Protein AF-A0A3A8LF47-F1 (afdb_monomer_lite)

Sequence (147 aa):
MQLPGGFFIDVGGQPFSDDGSVDEFWMTWSWFFALKALLDGAEDTGAQPWEESHLRLWRHGEVLSLEDRGPSDKPLTPRVEVAFLPFARSLARQGLAFVAWTERVLLALDTREPPVPEALRQEFVTALRLPRDVLEEVAAKVGLEEP

Radius of gyration: 16.71 Å; chains: 1; bounding box: 37×40×48 Å

Foldseek 3Di:
DDDAAADQDDDPNHTPDDPPDHAQNVQLQQVLVQLLCVLVPDQKDWGRRHDQWIWIWGDDPQKIKIFIAGPVRDTPDPIDIDGSLVVLLVSLVVVLVLLVVLVVVLVCQVPDPVHDPVVVSVVSCVSSPHPVVSSQSSCVSSPHDDD

Structure (mmCIF, N/CA/C/O backbone):
data_AF-A0A3A8LF47-F1
#
_entry.id   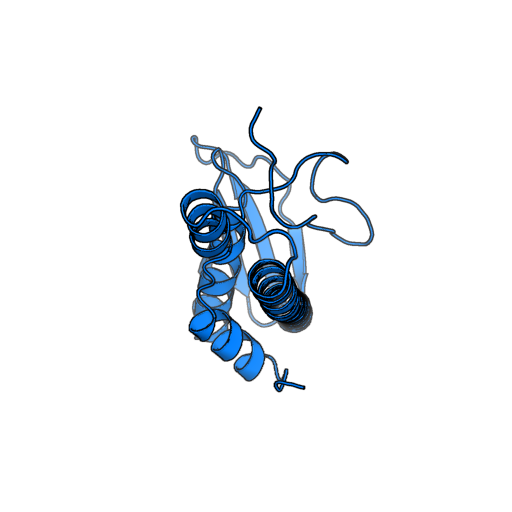AF-A0A3A8LF47-F1
#
loop_
_atom_site.group_PDB
_atom_site.id
_atom_site.type_symbol
_atom_site.label_atom_id
_atom_site.label_alt_id
_atom_site.label_comp_id
_atom_site.label_asym_id
_atom_site.label_entity_id
_atom_site.label_seq_id
_atom_site.pdbx_PDB_ins_code
_atom_site.Cartn_x
_atom_site.Cartn_y
_atom_site.Cartn_z
_atom_site.occupancy
_atom_site.B_iso_or_equiv
_atom_site.auth_seq_id
_atom_site.auth_comp_id
_atom_site.auth_asym_id
_atom_site.auth_atom_id
_atom_site.pdbx_PDB_model_num
ATOM 1 N N . MET A 1 1 ? -2.572 17.874 18.581 1.00 24.38 1 MET A N 1
ATOM 2 C CA . MET A 1 1 ? -1.503 16.863 18.701 1.00 24.38 1 MET A CA 1
ATOM 3 C C . MET A 1 1 ? -2.106 15.573 18.170 1.00 24.38 1 MET A C 1
ATOM 5 O O . MET A 1 1 ? -2.760 14.863 18.920 1.00 24.38 1 MET A O 1
ATOM 9 N N . GLN A 1 2 ? -2.069 15.399 16.848 1.00 24.30 2 GLN A N 1
ATOM 10 C CA . GLN A 1 2 ? -2.560 14.194 16.178 1.00 24.30 2 GLN A CA 1
ATOM 11 C C . GLN A 1 2 ? -1.509 13.103 16.359 1.00 24.30 2 GLN A C 1
ATOM 13 O O . GLN A 1 2 ? -0.320 13.365 16.202 1.00 24.30 2 GLN A O 1
ATOM 18 N N . LEU A 1 3 ? -1.953 11.921 16.771 1.00 21.84 3 LEU A N 1
ATOM 19 C CA . LEU A 1 3 ? -1.122 10.726 16.835 1.00 21.84 3 LEU A CA 1
ATOM 20 C C . LEU A 1 3 ? -0.975 10.222 15.395 1.00 21.84 3 LEU A C 1
ATOM 22 O O . LEU A 1 3 ? -2.004 9.894 14.802 1.00 21.84 3 LEU A O 1
ATOM 26 N N . PRO A 1 4 ? 0.231 10.182 14.810 1.00 32.25 4 PRO A N 1
ATOM 27 C CA . PRO A 1 4 ? 0.387 9.623 13.484 1.00 32.25 4 PRO A CA 1
ATOM 28 C C . PRO A 1 4 ? 0.358 8.096 13.599 1.00 32.25 4 PRO A C 1
ATOM 30 O O . PRO A 1 4 ? 1.018 7.495 14.451 1.00 32.25 4 PRO A O 1
ATOM 33 N N . GLY A 1 5 ? -0.487 7.480 12.783 1.00 26.09 5 GLY A N 1
ATOM 34 C CA . GLY A 1 5 ? -0.598 6.040 12.640 1.00 26.09 5 GLY A CA 1
ATOM 35 C C . GLY A 1 5 ? -0.356 5.683 11.181 1.00 26.09 5 GLY A C 1
ATOM 36 O O . GLY A 1 5 ? -1.051 6.213 10.320 1.00 26.09 5 GLY A O 1
ATOM 37 N N . GLY A 1 6 ? 0.626 4.810 10.948 1.00 41.94 6 GLY A N 1
ATOM 38 C CA . GLY A 1 6 ? 1.179 4.437 9.646 1.00 41.94 6 GLY A CA 1
ATOM 39 C C . GLY A 1 6 ? 2.310 3.420 9.800 1.00 41.94 6 GLY A C 1
ATOM 40 O O . GLY A 1 6 ? 2.501 2.850 10.878 1.00 41.94 6 GLY A O 1
ATOM 41 N N . PHE A 1 7 ? 3.064 3.186 8.726 1.00 42.62 7 PHE A N 1
ATOM 42 C CA . PHE A 1 7 ? 4.187 2.245 8.703 1.00 42.62 7 PHE A CA 1
ATOM 43 C C . PHE A 1 7 ? 5.523 2.978 8.654 1.00 42.62 7 PHE A C 1
ATOM 45 O O . PHE A 1 7 ? 5.659 3.996 7.981 1.00 42.62 7 PHE A O 1
ATOM 52 N N . PHE A 1 8 ? 6.534 2.398 9.297 1.00 52.34 8 PHE A N 1
ATOM 53 C CA . PHE A 1 8 ? 7.921 2.740 9.011 1.00 52.34 8 PHE A CA 1
ATOM 54 C C . PHE A 1 8 ? 8.301 2.089 7.682 1.00 52.34 8 PHE A C 1
ATOM 56 O O . PHE A 1 8 ? 8.278 0.863 7.559 1.00 52.34 8 PHE A O 1
ATOM 63 N N . ILE A 1 9 ? 8.633 2.900 6.682 1.00 45.84 9 ILE A N 1
ATOM 64 C CA . ILE A 1 9 ? 9.217 2.395 5.442 1.00 45.84 9 ILE A CA 1
ATOM 65 C C . ILE A 1 9 ? 10.703 2.168 5.727 1.00 45.84 9 ILE A C 1
ATOM 67 O O . ILE A 1 9 ? 11.410 3.100 6.095 1.00 45.84 9 ILE A O 1
ATOM 71 N N . ASP A 1 10 ? 11.171 0.932 5.580 1.00 48.09 10 ASP A N 1
ATOM 72 C CA . ASP A 1 10 ? 12.585 0.567 5.681 1.00 48.09 10 ASP A CA 1
ATOM 73 C C . ASP A 1 10 ? 13.115 0.184 4.292 1.00 48.09 10 ASP A C 1
ATOM 75 O O . ASP A 1 10 ? 12.496 -0.610 3.573 1.00 48.09 10 ASP A O 1
ATOM 79 N N . VAL A 1 11 ? 14.265 0.748 3.912 1.00 46.28 11 VAL A N 1
ATOM 80 C CA . VAL A 1 11 ? 14.984 0.417 2.678 1.00 46.28 11 VAL A CA 1
ATOM 81 C C . VAL A 1 11 ? 16.380 -0.092 3.036 1.00 46.28 11 VAL A C 1
ATOM 83 O O . VAL A 1 11 ? 17.333 0.670 3.168 1.00 46.28 11 VAL A O 1
ATOM 86 N N . GLY A 1 12 ? 16.518 -1.413 3.169 1.00 42.97 12 GLY A N 1
ATOM 87 C CA . GLY A 1 12 ? 17.820 -2.056 3.387 1.00 42.97 12 GLY A CA 1
ATOM 88 C C . GLY A 1 12 ? 18.331 -1.991 4.832 1.00 42.97 12 GLY A C 1
ATOM 89 O O . GLY A 1 12 ? 19.541 -1.954 5.047 1.00 42.97 12 GLY A O 1
ATOM 90 N N . GLY A 1 13 ? 17.432 -1.999 5.815 1.00 49.84 13 GLY A N 1
ATOM 91 C CA . GLY A 1 13 ? 17.733 -1.891 7.243 1.00 49.84 13 GLY A CA 1
ATOM 92 C C . GLY A 1 13 ? 17.904 -0.450 7.725 1.00 49.84 13 GLY A C 1
ATOM 93 O O . GLY A 1 13 ? 18.541 -0.233 8.758 1.00 49.84 13 GLY A O 1
ATOM 94 N N . GLN A 1 14 ? 17.434 0.527 6.947 1.00 46.03 14 GLN A N 1
ATOM 95 C CA . GLN A 1 14 ? 17.456 1.948 7.277 1.00 46.03 14 GLN A CA 1
ATOM 96 C C . GLN A 1 14 ? 16.056 2.543 7.076 1.00 46.03 14 GLN A C 1
ATOM 98 O O . GLN A 1 14 ? 15.441 2.271 6.038 1.00 46.03 14 GLN A O 1
ATOM 103 N N . PRO A 1 15 ? 15.569 3.375 8.012 1.00 53.66 15 PRO A N 1
ATOM 104 C CA . PRO A 1 15 ? 14.367 4.175 7.810 1.00 53.66 15 PRO A CA 1
ATOM 105 C C . PRO A 1 15 ? 14.450 4.998 6.514 1.00 53.66 15 PRO A C 1
ATOM 107 O O . PRO A 1 15 ? 15.483 5.590 6.203 1.00 53.66 15 PRO A O 1
ATOM 110 N N . PHE A 1 16 ? 13.362 5.026 5.745 1.00 50.25 16 PHE A N 1
ATOM 111 C CA . PHE A 1 16 ? 13.229 5.827 4.523 1.00 50.25 16 PHE A CA 1
ATOM 112 C C . PHE A 1 16 ? 13.261 7.338 4.820 1.00 50.25 16 PHE A C 1
ATOM 114 O O . PHE A 1 16 ? 13.715 8.113 3.979 1.00 50.25 16 PHE A O 1
ATOM 121 N N . SER A 1 17 ? 12.835 7.738 6.025 1.00 52.69 17 SER A N 1
ATOM 122 C CA . SER A 1 17 ? 12.850 9.097 6.591 1.00 52.69 17 SER A CA 1
ATOM 123 C C . SER A 1 17 ? 13.309 9.067 8.065 1.00 52.69 17 SER A C 1
ATOM 125 O O . SER A 1 17 ? 13.777 8.037 8.532 1.00 52.69 17 SER A O 1
ATOM 127 N N . ASP A 1 18 ? 13.271 10.186 8.796 1.00 52.34 18 ASP A N 1
ATOM 128 C CA . ASP A 1 18 ? 13.746 10.248 10.191 1.00 52.34 18 ASP A CA 1
ATOM 129 C C . ASP A 1 18 ? 13.010 9.285 11.157 1.00 52.34 18 ASP A C 1
ATOM 131 O O . ASP A 1 18 ? 11.896 8.838 10.896 1.00 52.34 18 ASP A O 1
ATOM 135 N N . ASP A 1 19 ? 13.628 8.979 12.309 1.00 46.56 19 ASP A N 1
ATOM 136 C CA . ASP A 1 19 ? 13.182 7.967 13.296 1.00 46.56 19 ASP A CA 1
ATOM 137 C C . ASP A 1 19 ? 11.765 8.186 13.888 1.00 46.56 19 ASP A C 1
ATOM 139 O O . ASP A 1 19 ? 11.307 7.401 14.722 1.00 46.56 19 ASP A O 1
ATOM 143 N N . GLY A 1 20 ? 11.072 9.265 13.510 1.00 41.56 20 GLY A N 1
ATOM 144 C CA . GLY A 1 20 ? 9.782 9.674 14.064 1.00 41.56 20 GLY A CA 1
ATOM 145 C C . GLY A 1 20 ? 8.689 9.973 13.040 1.00 41.56 20 GLY A C 1
ATOM 146 O O . GLY A 1 20 ? 7.576 10.301 13.458 1.00 41.56 20 GLY A O 1
ATOM 147 N N . SER A 1 21 ? 8.957 9.874 11.737 1.00 44.34 21 SER A N 1
ATOM 148 C CA . SER A 1 21 ? 7.928 10.089 10.718 1.00 44.34 21 SER A CA 1
ATOM 149 C C . SER A 1 21 ? 7.102 8.820 10.526 1.00 44.34 21 SER A C 1
ATOM 151 O O . SER A 1 21 ? 7.582 7.771 10.102 1.00 44.34 21 SER A O 1
ATOM 153 N N . VAL A 1 22 ? 5.828 8.927 10.888 1.00 45.91 22 VAL A N 1
ATOM 154 C CA . VAL A 1 22 ? 4.810 7.909 10.665 1.00 45.91 22 VAL A CA 1
ATOM 155 C C . VAL A 1 22 ? 3.825 8.514 9.676 1.00 45.91 22 VAL A C 1
ATOM 157 O O . VAL A 1 22 ? 3.277 9.585 9.930 1.00 45.91 22 VAL A O 1
ATOM 160 N N . ASP A 1 23 ? 3.663 7.853 8.538 1.00 51.22 23 ASP A N 1
ATOM 161 C CA . ASP A 1 23 ? 2.751 8.284 7.481 1.00 51.22 23 ASP A CA 1
ATOM 162 C C . ASP A 1 23 ? 1.285 8.199 7.950 1.00 51.22 23 ASP A C 1
ATOM 164 O O . ASP A 1 23 ? 0.988 7.514 8.928 1.00 51.22 23 ASP A O 1
ATOM 168 N N . GLU A 1 24 ? 0.347 8.867 7.283 1.00 56.12 24 GLU A N 1
ATOM 169 C CA . GLU A 1 24 ? -1.074 8.654 7.573 1.00 56.12 24 GLU A CA 1
ATOM 170 C C . GLU A 1 24 ? -1.523 7.317 6.977 1.00 56.12 24 GLU A C 1
ATOM 172 O O . GLU A 1 24 ? -1.239 7.004 5.823 1.00 56.12 24 GLU A O 1
ATOM 177 N N . PHE A 1 25 ? -2.272 6.514 7.739 1.00 57.53 25 PHE A N 1
ATOM 178 C CA . PHE A 1 25 ? -2.707 5.182 7.300 1.00 57.53 25 PHE A CA 1
ATOM 179 C C . PHE A 1 25 ? -3.321 5.167 5.894 1.00 57.53 25 PHE A C 1
ATOM 181 O O . PHE A 1 25 ? -3.083 4.230 5.135 1.00 57.53 25 PHE A O 1
ATOM 188 N N . TRP A 1 26 ? -4.080 6.203 5.516 1.00 60.81 26 TRP A N 1
ATOM 189 C CA . TRP A 1 26 ? -4.690 6.273 4.188 1.00 60.81 26 TRP A CA 1
ATOM 190 C C . TRP A 1 26 ? -3.677 6.458 3.050 1.00 60.81 26 TRP A C 1
ATOM 192 O O . TRP A 1 26 ? -3.907 5.947 1.953 1.00 60.81 26 TRP A O 1
ATOM 202 N N . MET A 1 27 ? -2.551 7.121 3.311 1.00 71.44 27 MET A N 1
ATOM 203 C CA . MET A 1 27 ? -1.464 7.332 2.354 1.00 71.44 27 MET A CA 1
ATOM 204 C C . MET A 1 27 ? -0.717 6.031 2.076 1.00 71.44 27 MET A C 1
ATOM 206 O O . MET A 1 27 ? -0.458 5.696 0.916 1.00 71.44 27 MET A O 1
ATOM 210 N N . THR A 1 28 ? -0.555 5.179 3.093 1.00 69.62 28 THR A N 1
ATOM 211 C CA . THR A 1 28 ? -0.026 3.823 2.895 1.00 69.62 28 THR A CA 1
ATOM 212 C C . THR A 1 28 ? -0.880 3.000 1.915 1.00 69.62 28 THR A C 1
ATOM 214 O O . THR A 1 28 ? -0.343 2.190 1.158 1.00 69.62 28 THR A O 1
ATOM 217 N N . TRP A 1 29 ? -2.197 3.229 1.827 1.00 78.75 29 TRP A N 1
ATOM 218 C CA . TRP A 1 29 ? -3.044 2.475 0.890 1.00 78.75 29 TRP A CA 1
ATOM 219 C C . TRP A 1 29 ? -2.737 2.754 -0.576 1.00 78.75 29 TRP A C 1
ATOM 221 O O . TRP A 1 29 ? -2.892 1.856 -1.409 1.00 78.75 29 TRP A O 1
ATOM 231 N N . SER A 1 30 ? -2.257 3.958 -0.894 1.00 85.31 30 SER A N 1
ATOM 232 C CA . SER A 1 30 ? -1.889 4.340 -2.261 1.00 85.31 30 SER A CA 1
ATOM 233 C C . SER A 1 30 ? -0.858 3.381 -2.873 1.00 85.31 30 SER A C 1
ATOM 235 O O . SER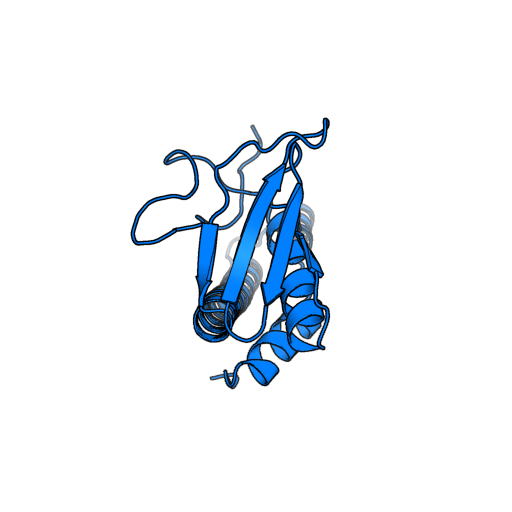 A 1 30 ? -0.917 3.083 -4.067 1.00 85.31 30 SER A O 1
ATOM 237 N N . TRP A 1 31 ? 0.010 2.796 -2.043 1.00 86.62 31 TRP A N 1
ATOM 238 C CA . TRP A 1 31 ? 0.976 1.790 -2.462 1.00 86.62 31 TRP A CA 1
ATOM 239 C C . TRP A 1 31 ? 0.340 0.495 -2.961 1.00 86.62 31 TRP A C 1
ATOM 241 O O . TRP A 1 31 ? 0.829 -0.079 -3.931 1.00 86.62 31 TRP A O 1
ATOM 251 N N . PHE A 1 32 ? -0.738 0.013 -2.337 1.00 90.00 32 PHE A N 1
ATOM 252 C CA . PHE A 1 32 ? -1.379 -1.231 -2.776 1.00 90.00 32 PHE A CA 1
ATOM 253 C C . PHE A 1 32 ? -2.138 -1.032 -4.085 1.00 90.00 32 PHE A C 1
ATOM 255 O O . PHE A 1 32 ? -2.082 -1.902 -4.951 1.00 90.00 32 PHE A O 1
ATOM 262 N N . PHE A 1 33 ? -2.758 0.134 -4.286 1.00 92.00 33 PHE A N 1
ATOM 263 C CA . PHE A 1 33 ? -3.329 0.495 -5.586 1.00 92.00 33 PHE A CA 1
ATOM 264 C C . PHE A 1 33 ? -2.250 0.578 -6.673 1.00 92.00 33 PHE A C 1
ATOM 266 O O . PHE A 1 33 ? -2.427 0.022 -7.758 1.00 92.00 33 PHE A O 1
ATOM 273 N N . ALA A 1 34 ? -1.110 1.203 -6.366 1.00 92.56 34 ALA A N 1
ATOM 274 C CA . ALA A 1 34 ? 0.034 1.268 -7.267 1.00 92.56 34 ALA A CA 1
ATOM 275 C C . ALA A 1 34 ? 0.578 -0.129 -7.610 1.00 92.56 34 ALA A C 1
ATOM 277 O O . ALA A 1 34 ? 0.730 -0.472 -8.782 1.00 92.56 34 ALA A O 1
ATOM 278 N N . LEU A 1 35 ? 0.822 -0.973 -6.603 1.00 92.44 35 LEU A N 1
ATOM 279 C CA . LEU A 1 35 ? 1.2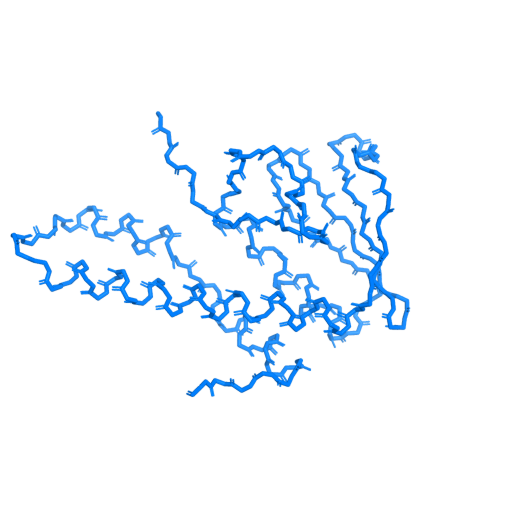93 -2.340 -6.815 1.00 92.44 35 LEU A CA 1
ATOM 280 C C . LEU A 1 35 ? 0.309 -3.164 -7.634 1.00 92.44 35 LEU A C 1
ATOM 282 O O . LEU A 1 35 ? 0.740 -3.878 -8.537 1.00 92.44 35 LEU A O 1
ATOM 286 N N . LYS A 1 36 ? -0.992 -3.056 -7.351 1.00 95.81 36 LYS A N 1
ATOM 287 C CA . LYS A 1 36 ? -2.030 -3.727 -8.130 1.00 95.81 36 LYS A CA 1
ATOM 288 C C . LYS A 1 36 ? -1.923 -3.351 -9.606 1.00 95.81 36 LYS A C 1
ATOM 290 O O . LYS A 1 36 ? -1.835 -4.245 -10.439 1.00 95.81 36 LYS A O 1
ATOM 295 N N . ALA A 1 37 ? -1.858 -2.056 -9.921 1.00 96.94 37 ALA A N 1
ATOM 296 C CA . ALA A 1 37 ? -1.731 -1.584 -11.298 1.00 96.94 37 ALA A CA 1
ATOM 297 C C . ALA A 1 37 ? -0.479 -2.153 -11.992 1.00 96.94 37 ALA A C 1
ATOM 299 O O . ALA A 1 37 ? -0.567 -2.664 -13.108 1.00 96.94 37 ALA A O 1
ATOM 300 N N . LEU A 1 38 ? 0.676 -2.141 -11.317 1.00 97.25 38 LEU A N 1
ATOM 301 C CA . LEU A 1 38 ? 1.925 -2.695 -11.860 1.00 97.25 38 LEU A CA 1
ATOM 302 C C . LEU A 1 38 ? 1.873 -4.221 -12.043 1.00 97.25 38 LEU A C 1
ATOM 304 O O . LEU A 1 38 ? 2.446 -4.754 -12.996 1.00 97.25 38 LEU A O 1
ATOM 308 N N . LEU A 1 39 ? 1.205 -4.941 -11.138 1.00 96.56 39 LEU A N 1
ATOM 309 C CA . LEU A 1 39 ? 0.973 -6.387 -11.247 1.00 96.56 39 LEU A CA 1
ATOM 310 C C . LEU A 1 39 ? -0.025 -6.722 -12.365 1.00 96.56 39 LEU A C 1
ATOM 312 O O . LEU A 1 39 ? 0.106 -7.771 -12.991 1.00 96.56 39 LEU A O 1
ATOM 316 N N . ASP A 1 40 ? -0.961 -5.816 -12.650 1.00 97.25 40 ASP A N 1
ATOM 317 C CA . ASP A 1 40 ? -1.911 -5.891 -13.767 1.00 97.25 40 ASP A CA 1
ATOM 318 C C . ASP A 1 40 ? -1.289 -5.506 -15.121 1.00 97.25 40 ASP A C 1
ATOM 320 O O . ASP A 1 40 ? -1.943 -5.619 -16.157 1.00 97.25 40 ASP A O 1
ATOM 324 N N . GLY A 1 41 ? -0.013 -5.109 -15.131 1.00 96.56 41 GLY A N 1
ATOM 325 C CA . GLY A 1 41 ? 0.758 -4.852 -16.346 1.00 96.56 41 GLY A CA 1
ATOM 326 C C . GLY A 1 41 ? 0.927 -3.378 -16.705 1.00 96.56 41 GLY A C 1
ATOM 327 O O . GLY A 1 41 ? 1.390 -3.094 -17.806 1.00 96.56 41 GLY A O 1
ATOM 328 N N . ALA A 1 42 ? 0.588 -2.443 -15.811 1.00 97.19 42 ALA A N 1
ATOM 329 C CA . ALA A 1 42 ? 0.965 -1.046 -15.999 1.00 97.19 42 ALA A CA 1
ATOM 330 C C . ALA A 1 42 ? 2.498 -0.896 -16.016 1.00 97.19 42 ALA A C 1
ATOM 332 O O . ALA A 1 42 ? 3.206 -1.522 -15.221 1.00 97.19 42 ALA A O 1
ATOM 333 N N . GLU A 1 43 ? 3.003 -0.054 -16.918 1.00 96.44 43 GLU A N 1
ATOM 334 C CA . GLU A 1 43 ? 4.431 0.284 -16.998 1.00 96.44 43 GLU A CA 1
ATOM 335 C C . GLU A 1 43 ? 4.817 1.349 -15.966 1.00 96.44 43 GLU A C 1
ATOM 337 O O . GLU A 1 43 ? 5.948 1.363 -15.480 1.00 96.44 43 GLU A O 1
ATOM 342 N N . ASP A 1 44 ? 3.875 2.214 -15.591 1.00 96.25 44 ASP A N 1
ATOM 343 C CA . ASP A 1 44 ? 4.062 3.260 -14.597 1.00 96.25 44 ASP A CA 1
ATOM 344 C C . ASP A 1 44 ? 2.799 3.515 -13.768 1.00 96.25 44 ASP A C 1
ATOM 346 O O . ASP A 1 44 ? 1.676 3.211 -14.169 1.00 96.25 44 ASP A O 1
ATOM 350 N N . THR A 1 45 ? 3.000 4.042 -12.564 1.00 95.38 45 THR A N 1
ATOM 351 C CA . THR A 1 45 ? 1.933 4.453 -11.646 1.00 95.38 45 THR A CA 1
ATOM 352 C C . THR A 1 45 ? 2.488 5.437 -10.610 1.00 95.38 45 THR A C 1
ATOM 354 O O . THR A 1 45 ? 3.676 5.772 -10.616 1.00 95.38 45 THR A O 1
ATOM 357 N N . GLY A 1 46 ? 1.639 5.893 -9.691 1.00 89.56 46 GLY A N 1
ATOM 358 C CA . GLY A 1 46 ? 2.044 6.696 -8.546 1.00 89.56 46 GLY A CA 1
ATOM 359 C C . GLY A 1 46 ? 1.494 6.184 -7.220 1.00 89.56 46 GLY A C 1
ATOM 360 O O . GLY A 1 46 ? 0.457 5.525 -7.182 1.00 89.56 46 GLY A O 1
ATOM 361 N N . ALA A 1 47 ? 2.194 6.527 -6.144 1.00 87.12 47 ALA A N 1
ATOM 362 C CA . ALA A 1 47 ? 1.736 6.423 -4.763 1.00 87.12 47 ALA A CA 1
ATOM 363 C C . ALA A 1 47 ? 1.910 7.789 -4.072 1.00 87.12 47 ALA A C 1
ATOM 365 O O . ALA A 1 47 ? 2.635 8.656 -4.557 1.00 87.12 47 ALA A O 1
ATOM 366 N N . GLN A 1 48 ? 1.233 7.993 -2.951 1.00 83.00 48 GLN A N 1
ATOM 367 C CA . GLN A 1 48 ? 1.340 9.179 -2.105 1.00 83.00 48 GLN A CA 1
ATOM 368 C C . GLN A 1 48 ? 1.887 8.717 -0.755 1.00 83.00 48 GLN A C 1
ATOM 370 O O . GLN A 1 48 ? 1.101 8.242 0.056 1.00 83.00 48 GLN A O 1
ATOM 375 N N . PRO A 1 49 ? 3.218 8.732 -0.556 1.00 68.50 49 PRO A N 1
ATOM 376 C CA . PRO A 1 49 ? 3.836 8.282 0.689 1.00 68.50 49 PRO A CA 1
ATOM 377 C C . PRO A 1 49 ? 3.828 9.348 1.800 1.00 68.50 49 PRO A C 1
ATOM 379 O O . PRO A 1 49 ? 4.250 9.034 2.904 1.00 68.50 49 PRO A O 1
ATOM 382 N N . TRP A 1 50 ? 3.452 10.596 1.491 1.00 72.62 50 TRP A N 1
ATOM 383 C CA . TRP A 1 50 ? 3.114 11.670 2.436 1.00 72.62 50 TRP A CA 1
ATOM 384 C C . TRP A 1 50 ? 2.403 12.825 1.694 1.00 72.62 50 TRP A C 1
ATOM 386 O O . TRP A 1 50 ? 2.342 12.829 0.461 1.00 72.62 50 TRP A O 1
ATOM 396 N N . GLU A 1 51 ? 1.857 13.810 2.420 1.00 71.81 51 GLU A N 1
ATOM 397 C CA . GLU A 1 51 ? 0.957 14.840 1.862 1.00 71.81 51 GLU A CA 1
ATOM 398 C C . GLU A 1 51 ? 1.633 15.755 0.829 1.00 71.81 51 GLU A C 1
ATOM 400 O O . GLU A 1 51 ? 1.020 16.177 -0.155 1.00 71.81 51 GLU A O 1
ATOM 405 N N . GLU A 1 52 ? 2.903 16.091 1.052 1.00 76.88 52 GLU A N 1
ATOM 406 C CA . GLU A 1 52 ? 3.644 17.044 0.230 1.00 76.88 52 GLU A CA 1
ATOM 407 C C . GLU A 1 52 ? 4.419 16.414 -0.934 1.00 76.88 52 GLU A C 1
ATOM 409 O O . GLU A 1 52 ? 5.160 17.128 -1.622 1.00 76.88 52 GLU A O 1
ATOM 414 N N . SER A 1 53 ? 4.272 15.112 -1.195 1.00 79.75 53 SER A N 1
ATOM 415 C CA . SER A 1 53 ? 4.918 14.474 -2.341 1.00 79.75 53 SER A CA 1
ATOM 416 C C . SER A 1 53 ? 4.028 13.506 -3.107 1.00 79.75 53 SER A C 1
ATOM 418 O O . SER A 1 53 ? 2.913 13.148 -2.732 1.00 79.75 53 SER A O 1
ATOM 420 N N . HIS A 1 54 ? 4.545 13.106 -4.261 1.00 83.44 54 HIS A N 1
ATOM 421 C CA . HIS A 1 54 ? 4.046 11.970 -4.998 1.00 83.44 54 HIS A CA 1
ATOM 422 C C . HIS A 1 54 ? 5.229 11.100 -5.405 1.00 83.44 54 HIS A C 1
ATOM 424 O O . HIS A 1 54 ? 6.185 11.557 -6.039 1.00 83.44 54 HIS A O 1
ATOM 430 N N . LEU A 1 55 ? 5.131 9.820 -5.079 1.00 86.31 55 LEU A N 1
ATOM 431 C CA . LEU A 1 55 ? 6.071 8.823 -5.534 1.00 86.31 55 LEU A CA 1
ATOM 432 C C . LEU A 1 55 ? 5.675 8.374 -6.930 1.00 86.31 55 LEU A C 1
ATOM 434 O O . LEU A 1 55 ? 4.543 7.943 -7.148 1.00 86.31 55 LEU A O 1
ATOM 438 N N . ARG A 1 56 ? 6.615 8.420 -7.868 1.00 90.88 56 ARG A N 1
ATOM 439 C CA . ARG A 1 56 ? 6.458 7.785 -9.175 1.00 90.88 56 ARG A CA 1
ATOM 440 C C . ARG A 1 56 ? 7.123 6.423 -9.177 1.00 90.88 56 ARG A C 1
ATOM 442 O O . ARG A 1 56 ? 8.238 6.270 -8.679 1.00 90.88 56 ARG A O 1
ATOM 449 N N . LEU A 1 57 ? 6.425 5.452 -9.750 1.00 91.62 57 LEU A N 1
ATOM 450 C CA . LEU A 1 57 ? 6.871 4.076 -9.866 1.00 91.62 57 LEU A CA 1
ATOM 451 C C . LEU A 1 57 ? 6.886 3.690 -11.341 1.00 91.62 57 LEU A C 1
ATOM 453 O O . LEU A 1 57 ? 5.881 3.861 -12.024 1.00 91.62 57 LEU A O 1
ATOM 457 N N . TRP A 1 58 ? 7.999 3.131 -11.807 1.00 96.75 58 TRP A N 1
ATOM 458 C CA . TRP A 1 58 ? 8.138 2.597 -13.162 1.00 96.75 58 TRP A CA 1
ATOM 459 C C . TRP A 1 58 ? 8.609 1.155 -13.105 1.00 96.75 58 TRP A C 1
ATOM 461 O O . TRP A 1 58 ? 9.593 0.845 -12.432 1.00 96.75 58 TRP A O 1
ATOM 471 N N . ARG A 1 59 ? 7.928 0.271 -13.829 1.00 96.31 59 ARG A N 1
ATOM 472 C CA . ARG A 1 59 ? 8.296 -1.135 -13.940 1.00 96.31 59 ARG A CA 1
ATOM 473 C C . ARG A 1 59 ? 8.900 -1.410 -15.309 1.00 96.31 59 ARG A C 1
ATOM 475 O O . ARG A 1 59 ? 8.251 -1.273 -16.340 1.00 96.31 59 ARG A O 1
ATOM 482 N N . HIS A 1 60 ? 10.126 -1.917 -15.300 1.00 95.75 60 HIS A N 1
ATOM 483 C CA . HIS A 1 60 ? 10.820 -2.402 -16.487 1.00 95.75 60 HIS A CA 1
ATOM 484 C C . HIS A 1 60 ? 11.186 -3.875 -16.289 1.00 95.75 60 HIS A C 1
ATOM 486 O O . HIS A 1 60 ? 12.233 -4.220 -15.738 1.00 95.75 60 HIS A O 1
ATOM 492 N N . GLY A 1 61 ? 10.279 -4.761 -16.711 1.00 95.06 61 GLY A N 1
ATOM 493 C CA . GLY A 1 61 ? 10.403 -6.201 -16.487 1.00 95.06 61 GLY A CA 1
ATOM 494 C C . GLY A 1 61 ? 10.390 -6.541 -14.995 1.00 95.06 61 GLY A C 1
ATOM 495 O O . GLY A 1 61 ? 9.370 -6.377 -14.321 1.00 95.06 61 GLY A O 1
ATOM 496 N N . GLU A 1 62 ? 11.534 -7.003 -14.491 1.00 96.38 62 GLU A N 1
ATOM 497 C CA . GLU A 1 62 ? 11.728 -7.403 -13.090 1.00 96.38 62 GLU A CA 1
ATOM 498 C C . GLU A 1 62 ? 12.264 -6.274 -12.197 1.00 96.38 62 GLU A C 1
ATOM 500 O O . GLU A 1 62 ? 12.452 -6.481 -10.998 1.00 96.38 62 GLU A O 1
ATOM 505 N N . VAL A 1 63 ? 12.514 -5.086 -12.754 1.00 96.62 63 VAL A N 1
ATOM 506 C CA . VAL A 1 63 ? 13.023 -3.924 -12.013 1.00 96.62 63 VAL A CA 1
ATOM 507 C C . VAL A 1 63 ? 11.900 -2.921 -11.778 1.00 96.62 63 VAL A C 1
ATOM 509 O O . VAL A 1 63 ? 11.125 -2.618 -12.685 1.00 96.62 63 VAL A O 1
ATOM 512 N N . LEU A 1 64 ? 11.837 -2.403 -10.554 1.00 92.62 64 LEU A N 1
ATOM 513 C CA . LEU A 1 64 ? 10.990 -1.292 -10.145 1.00 92.62 64 LEU A CA 1
ATOM 514 C C . LEU A 1 64 ? 11.877 -0.092 -9.817 1.00 92.62 64 LEU A C 1
ATOM 516 O O . LEU A 1 64 ? 12.681 -0.162 -8.888 1.00 92.62 64 LEU A O 1
ATOM 520 N N . SER A 1 65 ? 11.704 1.002 -10.549 1.00 92.62 65 SER A N 1
ATOM 521 C CA . SER A 1 65 ? 12.325 2.290 -10.251 1.00 92.62 65 SER A CA 1
ATOM 522 C C . SER A 1 65 ? 11.333 3.165 -9.482 1.00 92.62 65 SER A C 1
ATOM 524 O O . SER A 1 65 ? 10.174 3.277 -9.880 1.00 92.62 65 SER A O 1
ATOM 526 N N . LEU A 1 66 ? 11.786 3.797 -8.400 1.00 88.31 66 LEU A N 1
ATOM 527 C CA . LEU A 1 66 ? 10.990 4.680 -7.549 1.00 88.31 66 LEU A CA 1
ATOM 528 C C . LEU A 1 66 ? 11.665 6.052 -7.450 1.00 88.31 66 LEU A C 1
ATOM 530 O O . LEU A 1 66 ? 12.876 6.135 -7.240 1.00 88.31 66 LEU A O 1
ATOM 534 N N . GLU A 1 67 ? 10.900 7.129 -7.598 1.00 86.25 67 GLU A N 1
ATOM 535 C CA . GLU A 1 67 ? 11.396 8.503 -7.450 1.00 86.25 67 GLU A CA 1
ATOM 536 C C . GLU A 1 67 ? 10.333 9.356 -6.775 1.00 86.25 67 GLU A C 1
ATOM 538 O O . GLU A 1 67 ? 9.225 9.502 -7.296 1.00 86.25 67 GLU A O 1
ATOM 543 N N . ASP A 1 68 ? 10.673 9.910 -5.616 1.00 82.56 68 ASP A N 1
ATOM 544 C CA . ASP A 1 68 ? 9.770 10.785 -4.892 1.00 82.56 68 ASP A CA 1
ATOM 545 C C . ASP A 1 68 ? 9.922 12.234 -5.352 1.00 82.56 68 ASP A C 1
ATOM 547 O O . ASP A 1 68 ? 11.033 12.726 -5.590 1.00 82.56 68 ASP A O 1
ATOM 551 N N . ARG A 1 69 ? 8.788 12.911 -5.527 1.00 82.94 69 ARG A N 1
ATOM 552 C CA . ARG A 1 69 ? 8.722 14.226 -6.156 1.00 82.94 69 ARG A CA 1
ATOM 553 C C . ARG A 1 69 ? 7.822 15.171 -5.391 1.00 82.94 69 ARG A C 1
ATOM 555 O O . ARG A 1 69 ? 6.677 14.863 -5.077 1.00 82.94 69 ARG A O 1
ATOM 562 N N . GLY A 1 70 ? 8.326 16.381 -5.179 1.00 81.62 70 GLY A N 1
ATOM 563 C CA . GLY A 1 70 ? 7.580 17.428 -4.495 1.00 81.62 70 GLY A CA 1
ATOM 564 C C . GLY A 1 70 ? 6.505 18.063 -5.384 1.00 81.62 70 GLY A C 1
ATOM 565 O O . GLY A 1 70 ? 6.379 17.724 -6.565 1.00 81.62 70 GLY A O 1
ATOM 566 N N . PRO A 1 71 ? 5.792 19.086 -4.882 1.00 84.12 71 PRO A N 1
ATOM 567 C CA . PRO A 1 71 ? 4.659 19.697 -5.588 1.00 84.12 71 PRO A CA 1
ATOM 568 C C . PRO A 1 71 ? 5.052 20.401 -6.896 1.00 84.12 71 PRO A C 1
ATOM 570 O O . PRO A 1 71 ? 4.226 20.618 -7.775 1.00 84.12 71 PRO A O 1
ATOM 573 N N . SER A 1 72 ? 6.333 20.762 -7.031 1.00 88.31 72 SER A N 1
ATOM 574 C CA . SER A 1 72 ? 6.909 21.356 -8.247 1.00 88.31 72 SER A CA 1
ATOM 575 C C . SER A 1 72 ? 7.470 20.324 -9.235 1.00 88.31 72 SER A C 1
ATOM 577 O O . SER A 1 72 ? 8.192 20.701 -10.155 1.00 88.31 72 SER A O 1
ATOM 579 N N . ASP A 1 73 ? 7.177 19.035 -9.027 1.00 86.88 73 ASP A N 1
ATOM 580 C CA . ASP A 1 73 ? 7.647 17.895 -9.830 1.00 86.88 73 ASP A CA 1
ATOM 581 C C . ASP A 1 73 ? 9.177 17.696 -9.819 1.00 86.88 73 ASP A C 1
ATOM 583 O O . ASP A 1 73 ? 9.745 16.951 -10.620 1.00 86.88 73 ASP A O 1
ATOM 587 N N . LYS A 1 74 ? 9.863 18.360 -8.883 1.00 88.25 74 LYS A N 1
ATOM 588 C CA . LYS A 1 74 ? 11.294 18.183 -8.643 1.00 88.25 74 LYS A CA 1
ATOM 589 C C . LYS A 1 74 ? 11.532 16.942 -7.779 1.00 88.25 74 LYS A C 1
ATOM 591 O O . LYS A 1 74 ? 10.832 16.801 -6.772 1.00 88.25 74 LYS A O 1
ATOM 596 N N . PRO A 1 75 ? 12.530 16.105 -8.116 1.00 82.81 75 PRO A N 1
ATOM 597 C CA . PRO A 1 75 ? 12.935 14.998 -7.260 1.00 82.81 75 PRO A CA 1
ATOM 598 C C . PRO A 1 75 ? 13.311 15.500 -5.864 1.00 82.81 75 PRO A C 1
ATOM 600 O O . PRO A 1 75 ? 14.118 16.425 -5.737 1.00 82.81 75 PRO A O 1
ATOM 603 N N . LEU A 1 76 ? 12.708 14.904 -4.839 1.00 76.50 76 LEU A N 1
ATOM 604 C CA . LEU A 1 76 ? 13.056 15.126 -3.434 1.00 76.50 76 LEU A CA 1
ATOM 605 C C . LEU A 1 76 ? 14.119 14.130 -2.983 1.00 76.50 76 LEU A C 1
ATOM 607 O O . LEU A 1 76 ? 15.036 14.490 -2.248 1.00 76.50 76 LEU A O 1
ATOM 611 N N . THR A 1 77 ? 14.033 12.900 -3.488 1.00 73.25 77 THR A N 1
ATOM 612 C CA . THR A 1 77 ? 15.007 11.842 -3.235 1.00 73.25 77 THR A CA 1
ATOM 613 C C . THR A 1 77 ? 15.711 11.431 -4.527 1.00 73.25 77 THR A C 1
ATOM 615 O O . THR A 1 77 ? 15.166 11.594 -5.625 1.00 73.25 77 THR A O 1
ATOM 618 N N . PRO A 1 78 ? 16.922 10.854 -4.436 1.00 76.00 78 PRO A N 1
ATOM 619 C CA . PRO A 1 78 ? 17.491 10.108 -5.546 1.00 76.00 78 PRO A CA 1
ATOM 620 C C . PRO A 1 78 ? 16.547 8.986 -5.988 1.00 76.00 78 PRO A C 1
ATOM 622 O O . PRO A 1 78 ? 15.814 8.417 -5.175 1.00 76.00 78 PRO A O 1
ATOM 625 N N . ARG A 1 79 ? 16.605 8.645 -7.276 1.00 85.88 79 ARG A N 1
ATOM 626 C CA . ARG A 1 79 ? 15.917 7.470 -7.807 1.00 85.88 79 ARG A CA 1
ATOM 627 C C . ARG A 1 79 ? 16.499 6.200 -7.196 1.00 85.88 79 ARG A C 1
ATOM 629 O O . ARG A 1 79 ? 17.718 6.032 -7.164 1.00 85.88 79 ARG A O 1
ATOM 636 N N . VAL A 1 80 ? 15.620 5.302 -6.774 1.00 83.81 80 VAL A N 1
ATOM 637 C CA . VAL A 1 80 ? 15.962 3.989 -6.221 1.00 83.81 80 VAL A CA 1
ATOM 638 C C . VAL A 1 80 ? 15.474 2.908 -7.174 1.00 83.81 80 VAL A C 1
ATOM 640 O O . VAL A 1 80 ? 14.412 3.049 -7.772 1.00 83.81 80 VAL A O 1
ATOM 643 N N . GLU A 1 81 ? 16.234 1.824 -7.314 1.00 89.88 81 GLU A N 1
ATOM 644 C CA . GLU A 1 81 ? 15.838 0.658 -8.104 1.00 89.88 81 GLU A CA 1
ATOM 645 C C . GLU A 1 81 ? 15.873 -0.601 -7.243 1.00 89.88 81 GLU A C 1
ATOM 647 O O . GLU A 1 81 ? 16.831 -0.844 -6.508 1.00 89.88 81 GLU A O 1
ATOM 652 N N . VAL A 1 82 ? 14.817 -1.405 -7.334 1.00 83.56 82 VAL A N 1
ATOM 653 C CA . VAL A 1 82 ? 14.665 -2.655 -6.584 1.00 83.56 82 VAL A CA 1
ATOM 654 C C . VAL A 1 82 ? 14.123 -3.759 -7.484 1.00 83.56 82 VAL A C 1
ATOM 656 O O . VAL A 1 82 ? 13.527 -3.503 -8.530 1.00 83.56 82 VAL A O 1
ATOM 659 N N . ALA A 1 83 ? 14.291 -5.011 -7.063 1.00 89.06 83 ALA A N 1
ATOM 660 C CA . ALA A 1 83 ? 13.616 -6.131 -7.706 1.00 89.06 83 ALA A CA 1
ATOM 661 C C . ALA A 1 83 ? 12.105 -6.065 -7.421 1.00 89.06 83 ALA A C 1
ATOM 663 O O . ALA A 1 83 ? 11.688 -6.054 -6.259 1.00 89.06 83 ALA A O 1
ATOM 664 N N . PHE A 1 84 ? 11.290 -6.054 -8.475 1.00 92.94 84 PHE A N 1
ATOM 665 C CA . PHE A 1 84 ? 9.852 -5.803 -8.392 1.00 92.94 84 PHE A CA 1
ATOM 666 C C . PHE A 1 84 ? 9.105 -6.870 -7.586 1.00 92.94 84 PHE A C 1
ATOM 668 O O . PHE A 1 84 ? 8.442 -6.541 -6.605 1.00 92.94 84 PHE A O 1
ATOM 675 N N . LEU A 1 85 ? 9.224 -8.152 -7.954 1.00 93.38 85 LEU A N 1
ATOM 676 C CA . LEU A 1 85 ? 8.477 -9.220 -7.277 1.00 93.38 85 LEU A CA 1
ATOM 677 C C . LEU A 1 85 ? 8.841 -9.366 -5.786 1.00 93.38 85 LEU A C 1
ATOM 679 O O . LEU A 1 85 ? 7.921 -9.440 -4.966 1.00 93.38 85 LEU A O 1
ATOM 683 N N . PRO A 1 86 ? 10.129 -9.364 -5.378 1.00 88.38 86 PRO A N 1
ATOM 684 C CA . PRO A 1 86 ? 10.489 -9.356 -3.961 1.00 88.38 86 PRO A CA 1
ATOM 685 C C . PRO A 1 86 ? 9.932 -8.148 -3.201 1.00 88.38 86 PRO A C 1
ATOM 687 O O . PRO A 1 86 ? 9.439 -8.311 -2.083 1.00 88.38 86 PRO A O 1
ATOM 690 N N . PHE A 1 87 ? 9.972 -6.959 -3.812 1.00 86.62 87 PHE A N 1
ATOM 691 C CA . PHE A 1 87 ? 9.421 -5.740 -3.224 1.00 86.62 87 PHE A CA 1
ATOM 692 C C . PHE A 1 87 ? 7.905 -5.855 -3.018 1.00 86.62 87 PHE A C 1
ATOM 694 O O . PHE A 1 87 ? 7.421 -5.704 -1.895 1.00 86.62 87 PHE A O 1
ATOM 701 N N . ALA A 1 88 ? 7.164 -6.224 -4.067 1.00 89.00 88 ALA A N 1
ATOM 702 C CA . ALA A 1 88 ? 5.714 -6.388 -4.016 1.00 89.00 88 ALA A CA 1
ATOM 703 C C . ALA A 1 88 ? 5.294 -7.439 -2.972 1.00 89.00 88 ALA A C 1
ATOM 705 O O . ALA A 1 88 ? 4.363 -7.216 -2.198 1.00 89.00 88 ALA A O 1
ATOM 706 N N . ARG A 1 89 ? 6.029 -8.556 -2.878 1.00 88.44 89 ARG A N 1
ATOM 707 C CA . ARG A 1 89 ? 5.791 -9.594 -1.865 1.00 88.44 89 ARG A CA 1
ATOM 708 C C . ARG A 1 89 ? 6.068 -9.109 -0.443 1.00 88.44 89 ARG A C 1
ATOM 710 O O . ARG A 1 89 ? 5.337 -9.478 0.475 1.00 88.44 89 ARG A O 1
ATOM 717 N N . SER A 1 90 ? 7.114 -8.309 -0.240 1.00 85.94 90 SER A N 1
ATOM 718 C CA . SER A 1 90 ? 7.399 -7.711 1.068 1.00 85.94 90 SER A CA 1
ATOM 719 C C . SER A 1 90 ? 6.255 -6.800 1.509 1.00 85.94 90 SER A C 1
ATOM 721 O O . SER A 1 90 ? 5.746 -6.954 2.620 1.00 85.94 90 SER A O 1
ATOM 723 N N . LEU A 1 91 ? 5.797 -5.918 0.617 1.00 86.56 91 LEU A N 1
ATOM 724 C CA . LEU A 1 91 ? 4.752 -4.950 0.936 1.00 86.56 91 LEU A CA 1
ATOM 725 C C . LEU A 1 91 ? 3.402 -5.628 1.192 1.00 86.56 91 LEU A C 1
ATOM 727 O O . LEU A 1 91 ? 2.745 -5.332 2.186 1.00 86.56 91 LEU A O 1
ATOM 731 N N . ALA A 1 92 ? 3.028 -6.611 0.369 1.00 88.69 92 ALA A N 1
ATOM 732 C CA . ALA A 1 92 ? 1.818 -7.405 0.573 1.00 88.69 92 ALA A CA 1
ATOM 733 C C . ALA A 1 92 ? 1.818 -8.129 1.932 1.00 88.69 92 ALA A C 1
ATOM 735 O O . ALA A 1 92 ? 0.818 -8.109 2.647 1.00 88.69 92 ALA A O 1
ATOM 736 N N . ARG A 1 93 ? 2.956 -8.706 2.349 1.00 86.62 93 ARG A N 1
ATOM 737 C CA . ARG A 1 93 ? 3.086 -9.343 3.671 1.00 86.62 93 ARG A CA 1
ATOM 738 C C . ARG A 1 93 ? 2.867 -8.346 4.809 1.00 86.62 93 ARG A C 1
ATOM 740 O O . ARG A 1 93 ? 2.196 -8.678 5.783 1.00 86.62 93 ARG A O 1
ATOM 747 N N . GLN A 1 94 ? 3.443 -7.151 4.701 1.00 84.44 94 GLN A N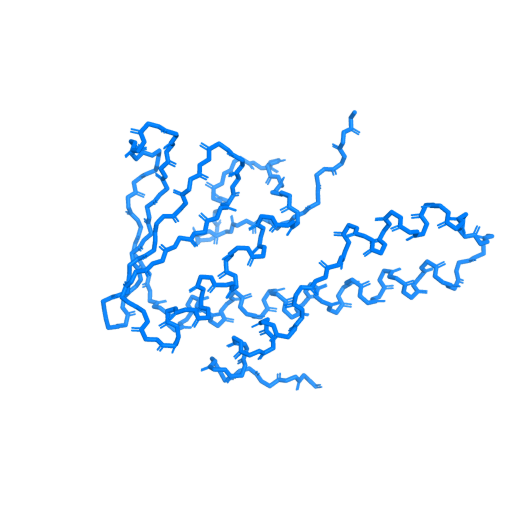 1
ATOM 748 C CA . GLN A 1 94 ? 3.274 -6.102 5.710 1.00 84.44 94 GLN A CA 1
ATOM 749 C C . GLN A 1 94 ? 1.822 -5.617 5.774 1.00 84.44 94 GLN A C 1
ATOM 751 O O . GLN A 1 94 ? 1.278 -5.479 6.868 1.00 84.44 94 GLN A O 1
ATOM 756 N N . GLY A 1 95 ? 1.169 -5.460 4.619 1.00 85.94 95 GLY A N 1
ATOM 757 C CA . GLY A 1 95 ? -0.255 -5.140 4.541 1.00 85.94 95 GLY A CA 1
ATOM 758 C C . GLY A 1 95 ? -1.126 -6.188 5.237 1.00 85.94 95 GLY A C 1
ATOM 759 O O . GLY A 1 95 ? -1.948 -5.837 6.079 1.00 85.94 95 GLY A O 1
ATOM 760 N N . LEU A 1 96 ? -0.909 -7.479 4.962 1.00 88.56 96 LEU A N 1
ATOM 761 C CA . LEU A 1 96 ? -1.657 -8.566 5.613 1.00 88.56 96 LEU A CA 1
ATOM 762 C C . LEU A 1 96 ? -1.433 -8.593 7.132 1.00 88.56 96 LEU A C 1
ATOM 764 O O . LEU A 1 96 ? -2.380 -8.746 7.904 1.00 88.56 96 LEU A O 1
ATOM 768 N N . ALA A 1 97 ? -0.190 -8.396 7.581 1.00 87.38 97 ALA A N 1
ATOM 769 C CA . ALA A 1 97 ? 0.123 -8.315 9.007 1.00 87.38 97 ALA A CA 1
ATOM 770 C C . ALA A 1 97 ? -0.607 -7.146 9.690 1.00 87.38 97 ALA A C 1
ATOM 772 O O . ALA A 1 97 ? -1.042 -7.274 10.839 1.00 87.38 97 ALA A O 1
ATOM 773 N N . PHE A 1 98 ? -0.773 -6.030 8.980 1.00 84.62 98 PHE A N 1
ATOM 774 C CA . PHE A 1 98 ? -1.513 -4.877 9.466 1.00 84.62 98 PHE A CA 1
ATOM 775 C C . PHE A 1 98 ? -3.020 -5.108 9.516 1.00 84.62 98 PHE A C 1
ATOM 777 O O . PHE A 1 98 ? -3.627 -4.774 10.529 1.00 84.62 98 PHE A O 1
ATOM 784 N N . VAL A 1 99 ? -3.617 -5.744 8.499 1.00 87.50 99 VAL A N 1
ATOM 785 C CA . VAL A 1 99 ? -5.029 -6.174 8.548 1.00 87.50 99 VAL A CA 1
ATOM 786 C C . VAL A 1 99 ? -5.274 -7.012 9.798 1.00 87.50 99 VAL A C 1
ATOM 788 O O . VAL A 1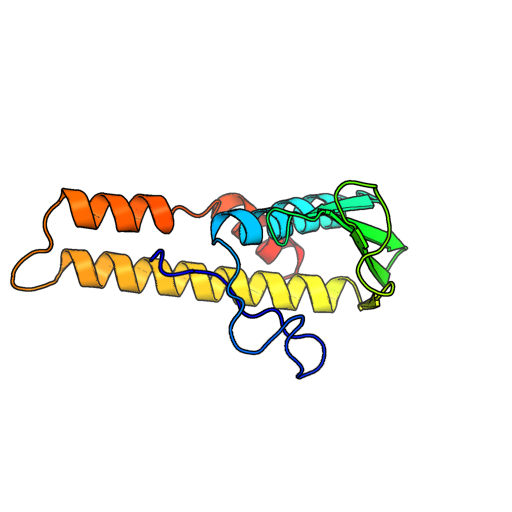 99 ? -6.141 -6.680 10.605 1.00 87.50 99 VAL A O 1
ATOM 791 N N . ALA A 1 100 ? -4.442 -8.032 10.018 1.00 89.31 100 ALA A N 1
ATOM 792 C CA . ALA A 1 100 ? -4.562 -8.896 11.185 1.00 89.31 100 ALA A CA 1
ATOM 793 C C . ALA A 1 100 ? -4.377 -8.125 12.505 1.00 89.31 100 ALA A C 1
ATOM 795 O O . ALA A 1 100 ? -4.982 -8.461 13.523 1.00 89.31 100 ALA A O 1
ATOM 796 N N . TRP A 1 101 ? -3.516 -7.104 12.533 1.00 88.81 101 TRP A N 1
ATOM 797 C CA . TRP A 1 101 ? -3.366 -6.235 13.701 1.00 88.81 101 TRP A CA 1
ATOM 798 C C . TRP A 1 101 ? -4.607 -5.369 13.941 1.00 88.81 101 TRP A C 1
ATOM 800 O O . TRP A 1 101 ? -5.096 -5.345 15.071 1.00 88.81 101 TRP A O 1
ATOM 810 N N . THR A 1 102 ? -5.154 -4.738 12.902 1.00 87.25 102 THR A N 1
ATOM 811 C CA . THR A 1 102 ? -6.393 -3.954 12.967 1.00 87.25 102 THR A CA 1
ATOM 812 C C . THR A 1 102 ? -7.538 -4.792 13.525 1.00 87.25 102 THR A C 1
ATOM 814 O O . THR A 1 102 ? -8.220 -4.357 14.449 1.00 87.25 102 THR A O 1
ATOM 817 N N . GLU A 1 103 ? -7.718 -6.018 13.033 1.00 90.62 103 GLU A N 1
ATOM 818 C CA . GLU A 1 103 ? -8.756 -6.930 13.527 1.00 90.62 103 GLU A CA 1
ATOM 819 C C . GLU A 1 103 ? -8.604 -7.218 15.025 1.00 90.62 103 GLU A C 1
ATOM 821 O O . GLU A 1 103 ? -9.583 -7.163 15.770 1.00 90.62 103 GLU A O 1
ATOM 826 N N . ARG A 1 104 ? -7.372 -7.458 15.497 1.00 91.44 104 ARG A N 1
ATOM 827 C CA . ARG A 1 104 ? -7.102 -7.663 16.930 1.00 91.44 104 ARG A CA 1
ATOM 828 C C . ARG A 1 104 ? -7.390 -6.417 17.760 1.00 91.44 104 ARG A C 1
ATOM 830 O O . ARG A 1 104 ? -7.900 -6.548 18.870 1.00 91.44 104 ARG A O 1
ATOM 837 N N . VAL A 1 105 ? -7.058 -5.229 17.255 1.00 89.00 105 VAL A N 1
ATOM 838 C CA . VAL A 1 105 ? -7.345 -3.962 17.942 1.00 89.00 105 VAL A CA 1
ATOM 839 C C . VAL A 1 105 ? -8.849 -3.750 18.051 1.00 89.00 105 VAL A C 1
ATOM 841 O O . VAL A 1 105 ? -9.339 -3.504 19.149 1.00 89.00 105 VAL A O 1
ATOM 844 N N . LEU A 1 106 ? -9.588 -3.896 16.949 1.00 89.06 106 LEU A N 1
ATOM 845 C CA . LEU A 1 106 ? -11.041 -3.726 16.940 1.00 89.06 106 LEU A CA 1
ATOM 846 C C . LEU A 1 106 ? -11.733 -4.740 17.860 1.00 89.06 106 LEU A C 1
ATOM 848 O O . LEU A 1 106 ? -12.579 -4.351 18.662 1.00 89.06 106 LEU A O 1
ATOM 852 N N . LEU A 1 107 ? -11.298 -6.003 17.843 1.00 92.50 107 LEU A N 1
ATOM 853 C CA . LEU A 1 107 ? -11.786 -7.017 18.778 1.00 92.50 107 LEU A CA 1
ATOM 854 C C . LEU A 1 107 ? -11.500 -6.632 20.237 1.00 92.50 107 LEU A C 1
ATOM 856 O O . LEU A 1 107 ? -12.379 -6.742 21.087 1.00 92.50 107 LEU A O 1
ATOM 860 N N . ALA A 1 108 ? -10.291 -6.150 20.536 1.00 91.69 108 ALA A N 1
ATOM 861 C CA . ALA A 1 108 ? -9.929 -5.728 21.885 1.00 91.69 108 ALA A CA 1
ATOM 862 C C . ALA A 1 108 ? -10.760 -4.528 22.372 1.00 91.69 108 ALA A C 1
ATOM 864 O O . ALA A 1 108 ? -11.054 -4.445 23.565 1.00 91.69 108 ALA A O 1
ATOM 865 N N . LEU A 1 109 ? -11.145 -3.612 21.473 1.00 89.19 109 LEU A N 1
ATOM 866 C CA . LEU A 1 109 ? -12.067 -2.516 21.788 1.00 89.19 109 LEU A CA 1
ATOM 867 C C . LEU A 1 109 ? -13.466 -3.050 22.120 1.00 89.19 109 LEU A C 1
ATOM 869 O O . LEU A 1 109 ? -14.056 -2.605 23.105 1.00 89.19 109 LEU A O 1
ATOM 873 N N . ASP A 1 110 ? -13.957 -4.020 21.345 1.00 91.12 110 ASP A N 1
ATOM 874 C CA . ASP A 1 110 ? -15.279 -4.632 21.529 1.00 91.12 110 ASP A CA 1
ATOM 875 C C . ASP A 1 110 ? -15.383 -5.433 22.840 1.00 91.12 110 ASP A C 1
ATOM 877 O O . ASP A 1 110 ? -16.449 -5.487 23.451 1.00 91.12 110 ASP A O 1
ATOM 881 N N . THR A 1 111 ? -14.281 -6.028 23.312 1.00 93.69 111 THR A N 1
ATOM 882 C CA . THR A 1 111 ? -14.256 -6.851 24.537 1.00 93.69 111 THR A CA 1
ATOM 883 C C . THR A 1 111 ? -13.774 -6.111 25.789 1.00 93.69 111 THR A C 1
ATOM 885 O O . THR A 1 111 ? -13.551 -6.738 26.824 1.00 93.69 111 THR A O 1
ATOM 888 N N . ARG A 1 112 ? -13.521 -4.799 25.713 1.00 92.75 112 ARG A N 1
ATOM 889 C CA . ARG A 1 112 ? -12.937 -4.036 26.827 1.00 92.75 112 ARG A CA 1
ATOM 890 C C . ARG A 1 112 ? -13.942 -3.814 27.961 1.00 92.75 112 ARG A C 1
ATOM 892 O O . ARG A 1 112 ? -15.076 -3.409 27.723 1.00 92.75 112 ARG A O 1
ATOM 899 N N . GLU A 1 113 ? -1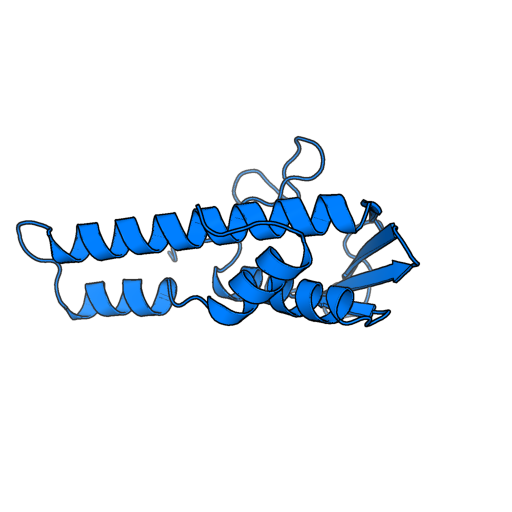3.466 -3.926 29.203 1.00 92.06 113 GLU A N 1
ATOM 900 C CA . GLU A 1 113 ? -14.184 -3.470 30.398 1.00 92.06 113 GLU A CA 1
ATOM 901 C C . GLU A 1 113 ? -13.390 -2.378 31.152 1.00 92.06 113 GLU A C 1
ATOM 903 O O . GLU A 1 113 ? -12.213 -2.584 31.466 1.00 92.06 113 GLU A O 1
ATOM 908 N N . PRO A 1 114 ? -13.992 -1.206 31.451 1.00 91.19 114 PRO A N 1
ATOM 909 C CA . PRO A 1 114 ? -15.319 -0.764 31.006 1.00 91.19 114 PRO A CA 1
ATOM 910 C C . PRO A 1 114 ? -15.378 -0.547 29.476 1.00 91.19 114 PRO A C 1
ATOM 912 O O . PRO A 1 114 ? -14.328 -0.302 28.868 1.00 91.19 114 PRO A O 1
ATOM 915 N N . PRO A 1 115 ? -16.580 -0.601 28.860 1.00 93.75 115 PRO A N 1
ATOM 916 C CA . PRO A 1 115 ? -16.741 -0.429 27.418 1.00 93.75 115 PRO A CA 1
ATOM 917 C C . PRO A 1 115 ? -16.176 0.897 26.906 1.00 93.75 115 PRO A C 1
ATOM 919 O O . PRO A 1 115 ? -16.287 1.938 27.563 1.00 93.75 115 PRO A O 1
ATOM 922 N N . VAL A 1 116 ? -15.600 0.865 25.705 1.00 90.75 116 VAL A N 1
ATOM 923 C CA . VAL A 1 116 ? -15.157 2.072 25.000 1.00 90.75 116 VAL A CA 1
ATOM 924 C C . VAL A 1 116 ? -16.390 2.866 24.549 1.00 90.75 116 VAL A C 1
ATOM 926 O O . VAL A 1 116 ? -17.317 2.268 24.003 1.00 90.75 116 VAL A O 1
ATOM 929 N N . PRO A 1 117 ? -16.436 4.199 24.741 1.00 92.62 117 PRO A N 1
ATOM 930 C CA . PRO A 1 117 ? -17.520 5.016 24.205 1.00 92.62 117 PRO A CA 1
ATOM 931 C C . PRO A 1 117 ? -17.669 4.837 22.689 1.00 92.62 117 PRO A C 1
ATOM 933 O O . PRO A 1 117 ? -16.677 4.883 21.964 1.00 92.62 117 PRO A O 1
ATOM 936 N N . GLU A 1 118 ? -18.906 4.706 22.204 1.00 91.06 118 GLU A N 1
ATOM 937 C CA . GLU A 1 118 ? -19.182 4.409 20.788 1.00 91.06 118 GLU A CA 1
ATOM 938 C C . GLU A 1 118 ? -18.546 5.420 19.825 1.00 91.06 118 GLU A C 1
ATOM 940 O O . GLU A 1 118 ? -18.004 5.035 18.796 1.00 91.06 118 GLU A O 1
ATOM 945 N N . ALA A 1 119 ? -18.541 6.710 20.176 1.00 85.69 119 ALA A N 1
ATOM 946 C CA . ALA A 1 119 ? -17.903 7.742 19.357 1.00 85.69 119 ALA A CA 1
ATOM 947 C C . ALA A 1 119 ? -16.406 7.462 19.140 1.00 85.69 119 ALA A C 1
ATOM 949 O O . ALA A 1 119 ? -15.929 7.496 18.010 1.00 85.69 119 ALA A O 1
ATOM 950 N N . LEU A 1 120 ? -15.690 7.092 20.206 1.00 84.81 120 LEU A N 1
ATOM 951 C CA . LEU A 1 120 ? -14.274 6.746 20.126 1.00 84.81 120 LEU A CA 1
ATOM 952 C C . LEU A 1 120 ? -14.072 5.444 19.342 1.00 84.81 120 LEU A C 1
ATOM 954 O O . LEU A 1 120 ? -13.174 5.351 18.514 1.00 84.81 120 LEU A O 1
ATOM 958 N N . ARG A 1 121 ? -14.937 4.444 19.541 1.00 85.44 121 ARG A N 1
ATOM 959 C CA . ARG A 1 121 ? -14.908 3.203 18.753 1.00 85.44 121 ARG A CA 1
ATOM 960 C C . ARG A 1 121 ? -15.040 3.480 17.250 1.00 85.44 121 ARG A C 1
ATOM 962 O O . ARG A 1 121 ? -14.291 2.910 16.460 1.00 85.44 121 ARG A O 1
ATOM 969 N N . GLN A 1 122 ? -15.953 4.365 16.853 1.00 83.25 122 GLN A N 1
ATOM 970 C CA . GLN A 1 122 ? -16.142 4.744 15.451 1.00 83.25 122 GLN A CA 1
ATOM 971 C C . GLN A 1 122 ? -14.939 5.492 14.865 1.00 83.25 122 GLN A C 1
ATOM 973 O O . GLN A 1 122 ? -14.627 5.298 13.689 1.00 83.25 122 GLN A O 1
ATOM 978 N N . GLU A 1 123 ? -14.222 6.284 15.668 1.00 84.56 123 GLU A N 1
ATOM 979 C CA . GLU A 1 123 ? -12.949 6.885 15.248 1.00 84.56 123 GLU A CA 1
ATOM 980 C C . GLU A 1 123 ? -11.913 5.805 14.907 1.00 84.56 123 GLU A C 1
ATOM 982 O O . GLU A 1 123 ? -11.299 5.877 13.845 1.00 84.56 123 GLU A O 1
ATOM 987 N N . PHE A 1 124 ? -11.783 4.753 15.727 1.00 83.62 124 PHE A N 1
ATOM 988 C CA . PHE A 1 124 ? -10.891 3.624 15.426 1.00 83.62 124 PHE A CA 1
ATOM 989 C C . PHE A 1 124 ? -11.316 2.856 14.173 1.00 83.62 124 PHE A C 1
ATOM 991 O O . PHE A 1 124 ? -10.477 2.576 13.323 1.00 83.62 124 PHE A O 1
ATOM 998 N N . VAL A 1 125 ? -12.605 2.536 14.022 1.00 83.12 125 VAL A N 1
ATOM 999 C CA . VAL A 1 125 ? -13.113 1.844 12.822 1.00 83.12 125 VAL A CA 1
ATOM 1000 C C . VAL A 1 125 ? -12.847 2.665 11.562 1.00 83.12 125 VAL A C 1
ATOM 1002 O O . VAL A 1 125 ? -12.448 2.114 10.539 1.00 83.12 125 VAL A O 1
ATOM 1005 N N . THR A 1 126 ? -13.043 3.982 11.633 1.00 81.25 126 THR A N 1
ATOM 1006 C CA . THR A 1 126 ? -12.810 4.886 10.502 1.00 81.25 126 THR A CA 1
ATOM 1007 C C . THR A 1 126 ? -11.323 4.994 10.177 1.00 81.25 126 THR A C 1
ATOM 1009 O O . THR A 1 126 ? -10.948 4.836 9.017 1.00 81.25 126 THR A O 1
ATOM 1012 N N . ALA A 1 127 ? -10.476 5.211 11.187 1.00 78.06 127 ALA A N 1
ATOM 1013 C CA . ALA A 1 127 ? -9.029 5.331 11.021 1.00 78.06 127 ALA A CA 1
ATOM 1014 C C . ALA A 1 127 ? -8.385 4.036 10.503 1.00 78.06 127 ALA A C 1
ATOM 1016 O O . ALA A 1 127 ? -7.412 4.080 9.756 1.00 78.06 127 ALA A O 1
ATOM 1017 N N . LEU A 1 128 ? -8.946 2.884 10.876 1.00 79.75 128 LEU A N 1
ATOM 1018 C CA . LEU A 1 128 ? -8.451 1.562 10.501 1.00 79.75 128 LEU A CA 1
ATOM 1019 C C . LEU A 1 128 ? -9.232 0.942 9.335 1.00 79.75 128 LEU A C 1
ATOM 1021 O O . LEU A 1 128 ? -9.153 -0.266 9.115 1.00 79.75 128 LEU A O 1
ATOM 1025 N N . ARG A 1 129 ? -10.012 1.728 8.583 1.00 75.69 129 ARG A N 1
ATOM 1026 C CA . ARG A 1 129 ? -10.752 1.217 7.427 1.00 75.69 129 ARG A CA 1
ATOM 1027 C C . ARG A 1 129 ? -9.785 0.905 6.285 1.00 75.69 129 ARG A C 1
ATOM 1029 O O . ARG A 1 129 ? -9.237 1.809 5.660 1.00 75.69 129 ARG A O 1
ATOM 1036 N N . LEU A 1 130 ? -9.619 -0.384 5.998 1.00 74.06 130 LEU A N 1
ATOM 1037 C CA . LEU A 1 130 ? -8.684 -0.891 4.993 1.00 74.06 130 LEU A CA 1
ATOM 1038 C C . LEU A 1 130 ? -9.383 -1.243 3.675 1.00 74.06 130 LEU A C 1
ATOM 1040 O O . LEU A 1 130 ? -10.439 -1.881 3.723 1.00 74.06 130 LEU A O 1
ATOM 1044 N N . PRO A 1 131 ? -8.792 -0.927 2.503 1.00 83.19 131 PRO A N 1
ATOM 1045 C CA . PRO A 1 131 ? -9.185 -1.520 1.224 1.00 83.19 131 PRO A CA 1
ATOM 1046 C C . PRO A 1 131 ? -8.660 -2.962 1.150 1.00 83.19 131 PRO A C 1
ATOM 1048 O O . PRO A 1 131 ? -7.708 -3.278 0.435 1.00 83.19 131 PRO A O 1
ATOM 1051 N N . ARG A 1 132 ? -9.225 -3.827 1.997 1.00 88.19 132 ARG A N 1
ATOM 1052 C CA . ARG A 1 132 ? -8.769 -5.205 2.210 1.00 88.19 132 ARG A CA 1
ATOM 1053 C C . ARG A 1 132 ? -8.783 -6.022 0.918 1.00 88.19 132 ARG A C 1
ATOM 1055 O O . ARG A 1 132 ? -7.834 -6.747 0.660 1.00 88.19 132 ARG A O 1
ATOM 1062 N N . ASP A 1 133 ? -9.803 -5.830 0.096 1.00 91.06 133 ASP A N 1
ATOM 1063 C CA . ASP A 1 133 ? -9.973 -6.460 -1.213 1.00 91.06 133 ASP A CA 1
ATOM 1064 C C . ASP A 1 133 ? -8.786 -6.198 -2.153 1.00 91.06 133 ASP A C 1
ATOM 1066 O O . ASP A 1 133 ? -8.262 -7.114 -2.786 1.00 91.06 133 ASP A O 1
ATOM 1070 N N . VAL A 1 134 ? -8.304 -4.954 -2.195 1.00 92.38 134 VAL A N 1
ATOM 1071 C CA . VAL A 1 134 ? -7.151 -4.561 -3.018 1.00 92.38 134 VAL A CA 1
ATOM 1072 C C . VAL A 1 134 ? -5.882 -5.251 -2.531 1.00 92.38 134 VAL A C 1
ATOM 1074 O O . VAL A 1 134 ? -5.098 -5.759 -3.333 1.00 92.38 134 VAL A O 1
ATOM 1077 N N . LEU A 1 135 ? -5.674 -5.280 -1.215 1.00 90.94 135 LEU A N 1
ATOM 1078 C CA . LEU A 1 135 ? -4.519 -5.933 -0.608 1.00 90.94 135 LEU A CA 1
ATOM 1079 C C . LEU A 1 135 ? -4.543 -7.453 -0.821 1.00 90.94 135 LEU A C 1
ATOM 1081 O O . LEU A 1 135 ? -3.507 -8.025 -1.155 1.00 90.94 135 LEU A O 1
ATOM 1085 N N . GLU A 1 136 ? -5.694 -8.100 -0.651 1.00 93.00 136 GLU A N 1
ATOM 1086 C CA . GLU A 1 136 ? -5.873 -9.535 -0.903 1.00 93.00 136 GLU A CA 1
ATOM 1087 C C . GLU A 1 136 ? -5.576 -9.884 -2.362 1.00 93.00 136 GLU A C 1
ATOM 1089 O O . GLU A 1 136 ? -4.868 -10.852 -2.640 1.00 93.00 136 GLU A O 1
ATOM 1094 N N . GLU A 1 137 ? -6.035 -9.059 -3.305 1.00 95.19 137 GLU A N 1
ATOM 1095 C CA . GLU A 1 137 ? -5.736 -9.255 -4.721 1.00 95.19 137 GLU A CA 1
ATOM 1096 C C . GLU A 1 137 ? -4.231 -9.112 -5.008 1.00 95.19 137 GLU A C 1
ATOM 1098 O O . GLU A 1 137 ? -3.650 -9.938 -5.720 1.00 95.19 137 GLU A O 1
ATOM 1103 N N . VAL A 1 138 ? -3.573 -8.101 -4.429 1.00 94.81 138 VAL A N 1
ATOM 1104 C CA . VAL A 1 138 ? -2.113 -7.940 -4.528 1.00 94.81 138 VAL A CA 1
ATOM 1105 C C . VAL A 1 138 ? -1.398 -9.156 -3.936 1.00 94.81 138 VAL A C 1
ATOM 1107 O O . VAL A 1 138 ? -0.508 -9.701 -4.588 1.00 94.81 138 VAL A O 1
ATOM 1110 N N . ALA A 1 139 ? -1.795 -9.610 -2.743 1.00 94.62 139 ALA A N 1
ATOM 1111 C CA . ALA A 1 139 ? -1.221 -10.767 -2.060 1.00 94.62 139 ALA A CA 1
ATOM 1112 C C . ALA A 1 139 ? -1.329 -12.048 -2.902 1.00 94.62 139 ALA A C 1
ATOM 1114 O O . ALA A 1 139 ? -0.322 -12.731 -3.116 1.00 94.62 139 ALA A O 1
ATOM 1115 N N . ALA A 1 140 ? -2.508 -12.316 -3.466 1.00 96.19 140 ALA A N 1
ATOM 1116 C CA . ALA A 1 140 ? -2.738 -13.455 -4.346 1.00 96.19 140 ALA A CA 1
ATOM 1117 C C . ALA A 1 140 ? -1.827 -13.410 -5.586 1.00 96.19 140 ALA A C 1
ATOM 1119 O O . ALA A 1 140 ? -1.180 -14.403 -5.925 1.00 96.19 140 ALA A O 1
ATOM 1120 N N . LYS A 1 141 ? -1.698 -12.241 -6.230 1.00 95.94 141 LYS A N 1
ATOM 1121 C CA . LYS A 1 141 ? -0.840 -12.056 -7.417 1.00 95.94 141 LYS A CA 1
ATOM 1122 C C . LYS A 1 141 ? 0.648 -12.270 -7.133 1.00 95.94 141 LYS A C 1
ATOM 1124 O O . LYS A 1 141 ? 1.382 -12.667 -8.034 1.00 95.94 141 LYS A O 1
ATOM 1129 N N . VAL A 1 142 ? 1.101 -12.035 -5.901 1.00 95.06 142 VAL A N 1
ATOM 1130 C CA . VAL A 1 142 ? 2.500 -12.259 -5.485 1.00 95.06 142 VAL A CA 1
ATOM 1131 C C . VAL A 1 142 ? 2.721 -13.608 -4.785 1.00 95.06 142 VAL A C 1
ATOM 1133 O O . VAL A 1 142 ? 3.807 -13.855 -4.247 1.00 95.06 142 VAL A O 1
ATOM 1136 N N . GLY A 1 143 ? 1.720 -14.497 -4.802 1.00 94.56 143 GLY A N 1
ATOM 1137 C CA . GLY A 1 143 ? 1.811 -15.848 -4.243 1.00 94.56 143 GLY A CA 1
ATOM 1138 C C . GLY A 1 143 ? 1.907 -15.873 -2.716 1.00 94.56 143 GLY A C 1
ATOM 1139 O O . GLY A 1 143 ? 2.681 -16.656 -2.154 1.00 94.56 143 GLY A O 1
ATOM 1140 N N . LEU A 1 144 ? 1.188 -14.971 -2.048 1.00 89.62 144 LEU A N 1
ATOM 1141 C CA . LEU A 1 144 ? 0.909 -15.035 -0.618 1.00 89.62 144 LEU A CA 1
ATOM 1142 C C . LEU A 1 144 ? -0.541 -15.491 -0.451 1.00 89.62 144 LEU A C 1
ATOM 1144 O O . LEU A 1 144 ? -1.461 -14.773 -0.830 1.00 89.62 144 LEU A O 1
ATOM 1148 N N . GLU A 1 145 ? -0.731 -16.694 0.078 1.00 69.94 145 GLU A N 1
ATOM 1149 C CA . GLU A 1 145 ? -2.046 -17.169 0.511 1.00 69.94 145 GLU A CA 1
ATOM 1150 C C . GLU A 1 145 ? -2.356 -16.594 1.903 1.00 69.94 145 GLU A C 1
ATOM 1152 O O . GLU A 1 145 ? -1.431 -16.292 2.671 1.00 69.94 145 GLU A O 1
ATOM 1157 N N . GLU A 1 146 ? -3.645 -16.410 2.216 1.00 54.91 146 GLU A N 1
ATOM 1158 C CA . GLU A 1 146 ? -4.067 -16.172 3.600 1.00 54.91 146 GLU A CA 1
ATOM 1159 C C . GLU A 1 146 ? -3.573 -17.340 4.480 1.00 54.91 146 GLU A C 1
ATOM 1161 O O . GLU A 1 146 ? -3.578 -18.485 4.016 1.00 54.91 146 GLU A O 1
ATOM 1166 N N . PRO A 1 147 ? -3.084 -17.073 5.705 1.00 47.25 147 PRO A N 1
ATOM 1167 C CA . PRO A 1 147 ? -2.700 -18.132 6.635 1.00 47.25 147 PRO A CA 1
ATOM 1168 C C . PRO A 1 147 ? -3.865 -19.059 7.008 1.00 47.25 147 PRO A C 1
ATOM 1170 O O . PRO A 1 147 ? -5.019 -18.580 7.074 1.00 47.25 147 PRO A O 1
#

pLDDT: mean 79.69, std 18.46, range [21.84, 97.25]

Secondary structure (DSSP, 8-state):
-PPP-----BSSSSBSS-TT----HHHHHHHHHHHHHHHTT-SEEEE-SSTT-EEEEEEETTEEEEEEE-TTS-BSS--EEEEHHHHHHHHHHHHHHHHHHHHHHHHHHHT-SSPPPHHHHHHHHHHT---HHHHHHHHHHTT----

=== Feature glossary ===
The features interleaved in this record are:

— What the protein is —

Sequence gives the chain of amino acids in standard one-letter code (A=alanine, C=cysteine, …, Y=tyrosine), read N→C. It is the only feature that is directly encoded by the gene; all structural features are derived from the folded form of this sequence.

Database cross-references. InterPro integrates a dozen domain/family signature databases into unified entries with residue-range hits. GO terms attach function/process/location labels with evidence codes. CATH codes position the fold in a four-level structural taxonomy. Organism is the NCBI-taxonomy species name.

— Where its atoms are —

Atomic coordinates in PDBx/mmCIF format — the same representation the Protein Data Bank distributes. Each line of the _atom_site loop places one backbone atom in Cartesian space (units: ångströms, origin: arbitrary).

The six renders are orthographic views along the three Cartesian axes in both directions. Representation (cartoon, sticks, or surface) and color scheme (sequence-rainbow or by-chain) vary across proteins so the training set covers all the common visualization conventions.

— Local backbone conformation —

Eight-state secondary structure (DSSP): H is the canonical α-helix, G the tighter 3₁₀-helix, I the wider π-helix; E/B are β-structure, T and S are turns and bends, and '-' is everything else. DSSP derives these from the pattern of main-chain N–H···O=C hydrogen bonds, not from the sequence.

P-SEA three-state annotation labels each residue as helix, strand, or coil based purely on the geometry of the Cα trace. It serves as a fallback when the full backbone (and thus DSSP) is unavailable.

The φ/ψ torsion pair specifies the backbone conformation at each residue. φ rotates about the N–Cα bond, ψ about the Cα–C bond. Steric clashes forbid most of the (φ, ψ) plane — the allowed regions (α-helix basin, β-sheet basin, left-handed helix) are the Ramachandran-allowed regions.

— Global shape and packing —

The geometric summary reports three shape descriptors. Rg (radius of gyration) measures how spread out the Cα atoms are about their centre of mass; compact globular proteins have small Rg, elongated or unfolded ones large. Cα contacts (<8 Å, |i−j|>4) count long-range residue pairs in spatial proximity — high for tightly packed folds, near zero for rods or random coil. The bounding-box extents give the protein's footprint along x, y, z in Å.

Solvent-accessible surface area (SASA) is the area in Å² traced out by the centre of a 1.4 Å probe sphere (a water molecule) rolled over the protein's van der Waals surface (Shrake–Rupley / Lee–Richards construction). Buried residues have near-zero SASA; fully exposed residues can exceed 200 Å². The total SASA scales roughly with the number of surface residues.

The contact map is a binary N×N matrix image: pixel (i, j) is dark where Cα_i and Cα_j are within 8 Å and |i−j|>4. Because the |i−j|>4 filter removes local helical contacts, off-diagonal stripes parallel to the main diagonal indicate parallel β-sheets; stripes perpendicular to it indicate antiparallel β-sheets. The Ramachandran plot scatters every residue's (φ, ψ) pair against the sterically allowed regions. The PAE heatmap renders the predicted-aligned-error matrix.

— Structural neighborhood —

3Di is Foldseek's structural alphabet. Each residue is assigned one of twenty discrete states based on how its Cα sits relative to its spatial (not sequential) neighbors. Aligning 3Di strings finds structural homologs roughly as well as full 3D superposition, but orders of magnitude faster.

Nearest PDB neighbors are the top structural matches found by Foldseek when searching this structure against the entire Protein Data Bank. Each hit reports a TM-score (0 to 1; >0.5 almost always implies the same fold) and an E-value. These are *structural* homologs — they may share no detectable sequence similarity.

— Confidence and disorder —

For AlphaFold models, the B-factor field carries pLDDT — the model's own estimate of local accuracy on a 0–100 scale. Regions with pLDDT<50 should be treated as essentially unmodeled; they often correspond to intrinsically disordered segments.

Crystallographic B-factors measure how much each atom's electron density is smeared out, in Å². They rise in mobile loops and surface residues and fall in the buried interior. In AlphaFold models this column is repurposed to hold pLDDT instead.

Predicted aligned error is AlphaFold's pairwise confidence. Unlike pLDDT (per-residue), PAE is per-residue-pair and captures whether two parts of the structure are correctly placed relative to each other. Units are ångströms of expected positional error.